Protein AF-A0A356X0D2-F1 (afdb_monomer_lite)

Folds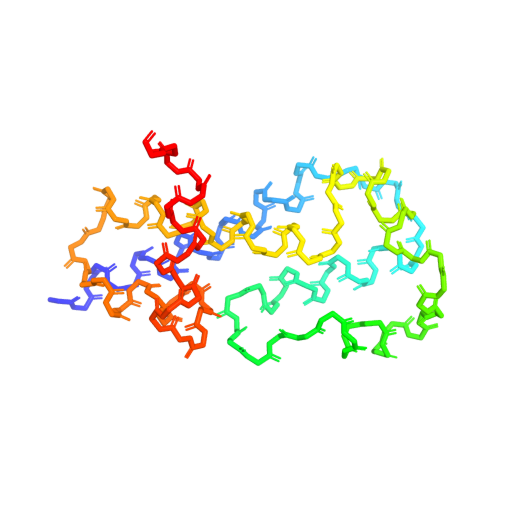eek 3Di:
DVVLLVVLLVVLVVLLVVLVVVWDPPDDQLLVQLSVVCSVCLLALPDDSVVSCVVSVHDPPCVQVVNCVTNVHGPVVSSLVSLLVSLVCCVVPGPDDNVSSCNRSNNPDPVSNVVSNCVVVDD

Radius of gyration: 14.84 Å; chains: 1; bounding box: 36×27×45 Å

Sequence (123 aa):
MHTSYNNSKQFLAKYKEEVRDAIPNELPKEVNCFLDFVLENLFDDSLSVAEALQRCNIKSKNFSSRFSLYAGATPKQFILEHRTNAAQHLLLESRLTIAQIRILTGFSSHSAFSKAFKNSTGG

pLDDT: mean 90.64, std 8.46, range [43.59, 97.0]

Secondary structure (DSSP, 8-state):
-HHHHHHHHHHHHHHHHHHHHTS-S---HHHHHHHHHHHHTTT-TT--HHHHHHHTT--GGGHHHHHHHHHSS-HHHHHHHHHHHHHHHHHHH----HHHHHHHTT-S-HHHHHHHHHHHH--

Structure (mmCIF, N/CA/C/O backbone):
data_AF-A0A356X0D2-F1
#
_entry.id   AF-A0A356X0D2-F1
#
loop_
_atom_site.group_PDB
_atom_site.id
_atom_site.type_symbol
_atom_site.label_atom_id
_atom_site.label_alt_id
_atom_site.label_comp_id
_atom_site.label_asym_id
_atom_site.label_entity_id
_atom_site.label_seq_id
_atom_site.pdbx_PDB_ins_code
_atom_site.Cartn_x
_atom_site.Cartn_y
_atom_site.Cartn_z
_atom_site.occupancy
_atom_site.B_iso_or_equiv
_atom_site.auth_seq_id
_atom_site.auth_comp_id
_atom_site.auth_asym_id
_atom_site.auth_atom_id
_atom_site.pdbx_PDB_model_num
ATOM 1 N N . MET A 1 1 ? 5.473 0.568 -27.877 1.00 58.19 1 MET A N 1
ATOM 2 C CA . MET A 1 1 ? 5.679 0.912 -26.448 1.00 58.19 1 MET A CA 1
ATOM 3 C C . MET A 1 1 ? 4.394 1.355 -25.737 1.00 58.19 1 MET A C 1
ATOM 5 O O . MET A 1 1 ? 4.237 0.974 -24.587 1.00 58.19 1 MET A O 1
ATOM 9 N N . HIS A 1 2 ? 3.444 2.057 -26.377 1.00 63.75 2 HIS A N 1
ATOM 10 C CA . HIS A 1 2 ? 2.208 2.511 -25.703 1.00 63.75 2 HIS A CA 1
ATOM 11 C C . HIS A 1 2 ? 1.279 1.400 -25.166 1.00 63.75 2 HIS A C 1
ATOM 13 O O . HIS A 1 2 ? 0.710 1.565 -24.092 1.00 63.75 2 HIS A O 1
ATOM 19 N N . THR A 1 3 ? 1.161 0.250 -25.839 1.00 70.75 3 THR A N 1
ATOM 20 C CA . THR A 1 3 ? 0.232 -0.824 -25.429 1.00 70.75 3 THR A CA 1
ATOM 21 C C . THR A 1 3 ? 0.575 -1.432 -24.066 1.00 70.75 3 THR A C 1
ATOM 23 O O . THR A 1 3 ? -0.310 -1.628 -23.242 1.00 70.75 3 THR A O 1
ATOM 26 N N . SER A 1 4 ? 1.864 -1.664 -23.786 1.00 75.00 4 SER A N 1
ATOM 27 C CA . SER A 1 4 ? 2.290 -2.252 -22.505 1.00 75.00 4 SER A CA 1
ATOM 28 C C . SER A 1 4 ? 1.980 -1.329 -21.327 1.00 75.00 4 SER A C 1
ATOM 30 O O . SER A 1 4 ? 1.572 -1.808 -20.280 1.00 75.00 4 SER A O 1
ATOM 32 N N . TYR A 1 5 ? 2.139 -0.014 -21.503 1.00 80.12 5 TYR A N 1
ATOM 33 C CA . TYR A 1 5 ? 1.884 0.969 -20.451 1.00 80.12 5 TYR A CA 1
ATOM 34 C C . TYR A 1 5 ? 0.388 1.094 -20.122 1.00 80.12 5 TYR A C 1
ATOM 36 O O . TYR A 1 5 ? 0.009 1.143 -18.952 1.00 80.12 5 TYR A O 1
ATOM 44 N N . ASN A 1 6 ? -0.471 1.094 -21.146 1.00 86.38 6 ASN A N 1
ATOM 45 C CA . ASN A 1 6 ? -1.923 1.153 -20.960 1.00 86.38 6 ASN A CA 1
ATOM 46 C C . ASN A 1 6 ? -2.455 -0.105 -20.263 1.00 86.38 6 ASN A C 1
ATOM 48 O O . ASN A 1 6 ? -3.250 0.010 -19.332 1.00 86.38 6 ASN A O 1
ATOM 52 N N . ASN A 1 7 ? -1.954 -1.283 -20.644 1.00 89.88 7 ASN A N 1
ATOM 53 C CA . ASN A 1 7 ? -2.308 -2.541 -19.986 1.00 89.88 7 ASN A CA 1
ATOM 54 C C . ASN A 1 7 ? -1.892 -2.532 -18.508 1.00 89.88 7 ASN A C 1
ATOM 56 O O . ASN A 1 7 ? -2.678 -2.924 -17.652 1.00 89.88 7 ASN A O 1
ATOM 60 N N . SER A 1 8 ? -0.702 -2.010 -18.184 1.00 91.25 8 SER A N 1
ATOM 61 C CA . SER A 1 8 ? -0.266 -1.856 -16.792 1.00 91.25 8 SER A CA 1
ATOM 62 C C . SER A 1 8 ? -1.175 -0.919 -15.995 1.00 91.25 8 SER A C 1
ATOM 64 O O . SER A 1 8 ? -1.514 -1.234 -14.860 1.00 91.25 8 SER A O 1
ATOM 66 N N . LYS A 1 9 ? -1.629 0.204 -16.570 1.00 89.88 9 LYS A N 1
ATOM 67 C CA . LYS A 1 9 ? -2.595 1.091 -15.894 1.00 89.88 9 LYS A CA 1
ATOM 68 C C . LYS A 1 9 ? -3.954 0.430 -15.677 1.00 89.88 9 LYS A C 1
ATOM 70 O O . LYS A 1 9 ? -4.544 0.615 -14.617 1.00 89.88 9 LYS A O 1
ATOM 75 N N . GLN A 1 10 ? -4.436 -0.340 -16.650 1.00 92.56 10 GLN A N 1
ATOM 76 C CA . GLN A 1 10 ? -5.683 -1.092 -16.512 1.00 92.56 10 GLN A CA 1
ATOM 77 C C . GLN A 1 10 ? -5.567 -2.172 -15.430 1.00 92.56 10 GLN A C 1
ATOM 79 O O . GLN A 1 10 ? -6.464 -2.297 -14.601 1.00 92.56 10 GLN A O 1
ATOM 84 N N . PHE A 1 11 ? -4.438 -2.884 -15.381 1.00 94.88 11 PHE A N 1
ATOM 85 C CA . PHE A 1 11 ? -4.133 -3.822 -14.303 1.00 94.88 11 PHE A CA 1
ATOM 86 C C . PHE A 1 11 ? -4.162 -3.134 -12.935 1.00 94.88 11 PHE A C 1
ATOM 88 O O . PHE A 1 11 ? -4.842 -3.610 -12.037 1.00 94.88 11 PHE A O 1
ATOM 95 N N . LEU A 1 12 ? -3.488 -1.991 -12.776 1.00 94.75 12 LEU A N 1
ATOM 96 C CA . LEU A 1 12 ? -3.466 -1.264 -11.503 1.00 94.75 12 LEU A CA 1
ATOM 97 C C . LEU A 1 12 ? -4.856 -0.763 -11.088 1.00 94.75 12 LEU A C 1
ATOM 99 O O . LEU A 1 12 ? -5.162 -0.735 -9.900 1.00 94.75 12 LEU A O 1
ATOM 103 N N . ALA A 1 13 ? -5.709 -0.375 -12.039 1.00 94.50 13 ALA A N 1
ATOM 104 C CA . ALA A 1 13 ? -7.096 -0.027 -11.740 1.00 94.50 13 ALA A CA 1
ATOM 105 C C . ALA A 1 13 ? -7.856 -1.235 -11.173 1.00 94.50 13 ALA A C 1
ATOM 107 O O . ALA A 1 13 ? -8.396 -1.137 -10.074 1.00 94.50 13 ALA A O 1
ATOM 108 N N . LYS A 1 14 ? -7.787 -2.378 -11.866 1.00 95.56 14 LYS A N 1
ATOM 109 C CA . LYS A 1 14 ? -8.415 -3.632 -11.437 1.00 95.56 14 LYS A CA 1
ATOM 110 C C . LYS A 1 14 ? -7.873 -4.130 -10.093 1.00 95.56 14 LYS A C 1
ATOM 112 O O . LYS A 1 14 ? -8.638 -4.558 -9.239 1.00 95.56 14 LYS A O 1
ATOM 117 N N . TYR A 1 15 ? -6.564 -4.014 -9.876 1.00 95.94 15 TYR A N 1
ATOM 118 C CA . TYR A 1 15 ? -5.903 -4.426 -8.640 1.00 95.94 15 TYR A CA 1
ATOM 119 C C . TYR A 1 15 ? -6.511 -3.738 -7.411 1.00 95.94 15 TYR A C 1
ATOM 121 O O . TYR A 1 15 ? -6.692 -4.367 -6.375 1.00 95.94 15 TYR A O 1
ATOM 129 N N . LYS A 1 16 ? -6.852 -2.446 -7.513 1.00 95.25 16 LYS A N 1
ATOM 130 C CA . LYS A 1 16 ? -7.489 -1.714 -6.406 1.00 95.25 16 LYS A CA 1
ATOM 131 C C . LYS A 1 16 ? -8.864 -2.276 -6.056 1.00 95.25 16 LYS A C 1
ATOM 133 O O . LYS A 1 16 ? -9.183 -2.361 -4.874 1.00 95.25 16 LYS A O 1
ATOM 138 N N . GLU A 1 17 ? -9.649 -2.647 -7.065 1.00 94.81 17 GLU A N 1
ATOM 139 C CA . GLU A 1 17 ? -10.965 -3.270 -6.881 1.00 94.81 17 GLU A CA 1
ATOM 140 C C . GLU A 1 17 ? -10.807 -4.637 -6.207 1.00 94.81 17 GLU A C 1
ATOM 142 O O . GLU A 1 17 ? -11.394 -4.868 -5.157 1.00 94.81 17 GLU A O 1
ATOM 147 N N . GLU A 1 18 ? -9.894 -5.476 -6.707 1.00 95.19 18 GLU A N 1
ATOM 148 C CA . GLU A 1 18 ? -9.597 -6.792 -6.119 1.00 95.19 18 GLU A CA 1
ATOM 149 C C . GLU A 1 18 ? -9.168 -6.687 -4.645 1.00 95.19 18 GLU A C 1
ATOM 151 O O . GLU A 1 18 ? -9.603 -7.476 -3.806 1.00 95.19 18 GLU A O 1
ATOM 156 N N . VAL A 1 19 ? -8.349 -5.687 -4.299 1.00 95.25 19 VAL A N 1
ATOM 157 C CA . VAL A 1 19 ? -7.967 -5.427 -2.902 1.00 95.25 19 VAL A CA 1
ATOM 158 C C . VAL A 1 19 ? -9.158 -4.943 -2.072 1.00 95.25 19 VAL A C 1
ATOM 160 O O . VAL A 1 19 ? -9.282 -5.334 -0.912 1.00 95.25 19 VAL A O 1
ATOM 163 N N . ARG A 1 20 ? -10.042 -4.106 -2.631 1.00 94.38 20 ARG A N 1
ATOM 164 C CA . ARG A 1 20 ? -11.231 -3.620 -1.916 1.00 94.38 20 ARG A CA 1
ATOM 165 C C . ARG A 1 20 ? -12.212 -4.745 -1.609 1.00 94.38 20 ARG A C 1
ATOM 167 O O . ARG A 1 20 ? -12.749 -4.762 -0.503 1.00 94.38 20 ARG A O 1
ATOM 174 N N . ASP A 1 21 ? -12.431 -5.642 -2.567 1.00 94.06 21 ASP A N 1
ATOM 175 C CA . ASP A 1 21 ? -13.312 -6.808 -2.444 1.00 94.06 21 ASP A CA 1
ATOM 176 C C . ASP A 1 21 ? -12.765 -7.858 -1.466 1.00 94.06 21 ASP A C 1
ATOM 178 O O . ASP A 1 21 ? -13.532 -8.579 -0.831 1.00 94.06 21 ASP A O 1
ATOM 182 N N . ALA A 1 22 ? -11.440 -7.931 -1.300 1.00 93.19 22 ALA A N 1
ATOM 183 C CA . ALA A 1 22 ? -10.807 -8.823 -0.330 1.00 93.19 22 ALA A CA 1
ATOM 184 C C . ALA A 1 22 ? -10.998 -8.379 1.134 1.00 93.19 22 ALA A C 1
ATOM 186 O O . ALA A 1 22 ? -10.771 -9.172 2.051 1.00 93.19 22 ALA A O 1
ATOM 187 N N . ILE A 1 23 ? -11.393 -7.124 1.373 1.00 91.31 23 ILE A N 1
ATOM 188 C CA . ILE A 1 23 ? -11.610 -6.576 2.716 1.00 91.31 23 ILE A CA 1
ATOM 189 C C . ILE A 1 23 ? -13.109 -6.642 3.056 1.00 91.31 23 ILE A C 1
ATOM 191 O O . ILE A 1 23 ? -13.939 -6.344 2.196 1.00 91.31 23 ILE A O 1
ATOM 195 N N . PRO A 1 24 ? -13.490 -6.990 4.305 1.00 91.12 24 PRO A N 1
ATOM 196 C CA . PRO A 1 24 ? -14.892 -7.052 4.708 1.00 91.12 24 PRO A CA 1
ATOM 197 C C . PRO A 1 24 ? -15.665 -5.770 4.387 1.00 91.12 24 PRO A C 1
ATOM 199 O O . PRO A 1 24 ? -15.159 -4.667 4.576 1.00 91.12 24 PRO A O 1
ATOM 202 N N . ASN A 1 25 ? -16.922 -5.909 3.964 1.00 86.38 25 ASN A N 1
ATOM 203 C CA . ASN A 1 25 ? -17.791 -4.760 3.683 1.00 86.38 25 ASN A CA 1
ATOM 204 C C . ASN A 1 25 ? -18.353 -4.099 4.952 1.00 86.38 25 ASN A C 1
ATOM 206 O O . ASN A 1 25 ? -18.745 -2.933 4.928 1.00 86.38 25 ASN A O 1
ATOM 210 N N . GLU A 1 26 ? -18.359 -4.817 6.073 1.00 90.81 26 GLU A N 1
ATOM 211 C CA . GLU A 1 26 ? -18.836 -4.325 7.364 1.00 90.81 26 GLU A CA 1
ATOM 212 C C . GLU A 1 26 ? -17.684 -3.682 8.150 1.00 90.81 26 GLU A C 1
ATOM 214 O O . GLU A 1 26 ? -17.076 -4.288 9.032 1.00 90.81 26 GLU A O 1
ATOM 219 N N . LEU A 1 27 ? -17.367 -2.431 7.804 1.00 91.62 27 LEU A N 1
ATOM 220 C CA . LEU A 1 27 ? -16.311 -1.641 8.444 1.00 91.62 27 LEU A CA 1
ATOM 221 C C . LEU A 1 27 ? -16.893 -0.441 9.201 1.00 91.62 27 LEU A C 1
ATOM 223 O O . LEU A 1 27 ? -17.852 0.186 8.743 1.00 91.62 27 LEU A O 1
ATOM 227 N N . PRO A 1 28 ? -16.266 -0.015 10.312 1.00 93.75 28 PRO A N 1
ATOM 228 C CA . PRO A 1 28 ? -16.548 1.290 10.891 1.00 93.75 28 PRO A CA 1
ATOM 229 C C . PRO A 1 28 ? -16.345 2.395 9.849 1.00 93.75 28 PRO A C 1
ATOM 231 O O . PRO A 1 28 ? -15.366 2.373 9.104 1.00 93.75 28 PRO A O 1
ATOM 234 N N . LYS A 1 29 ? -17.213 3.412 9.854 1.00 92.44 29 LYS A N 1
ATOM 235 C CA . LYS A 1 29 ? -17.189 4.523 8.883 1.00 92.44 29 LYS A CA 1
ATOM 236 C C . LYS A 1 29 ? -15.805 5.161 8.707 1.00 92.44 29 LYS A C 1
ATOM 238 O O . LYS A 1 29 ? -15.413 5.486 7.593 1.00 92.44 29 LYS A O 1
ATOM 243 N N . GLU A 1 30 ? -15.065 5.321 9.803 1.00 92.94 30 GLU A N 1
ATOM 244 C CA . GLU A 1 30 ? -13.694 5.847 9.803 1.00 92.94 30 GLU A CA 1
ATOM 245 C C . GLU A 1 30 ? -12.725 4.937 9.029 1.00 92.94 30 GLU A C 1
ATOM 247 O O . GLU A 1 30 ? -11.935 5.415 8.222 1.00 92.94 30 GLU A O 1
ATOM 252 N N . VAL A 1 31 ? -12.800 3.622 9.259 1.00 94.69 31 VAL A N 1
ATOM 253 C CA . VAL A 1 31 ? -11.943 2.628 8.594 1.00 94.69 31 VAL A CA 1
ATOM 254 C C . VAL A 1 31 ? -12.288 2.551 7.113 1.00 94.69 31 VAL A C 1
ATOM 256 O O . VAL A 1 31 ? -11.374 2.569 6.298 1.00 94.69 31 VAL A O 1
ATOM 259 N N . ASN A 1 32 ? -13.580 2.544 6.767 1.00 95.31 32 ASN A N 1
ATOM 260 C CA . ASN A 1 32 ? -14.012 2.547 5.372 1.00 95.31 32 ASN A CA 1
ATOM 261 C C . ASN A 1 32 ? -13.537 3.810 4.637 1.00 95.31 32 ASN A C 1
ATOM 263 O O . ASN A 1 32 ? -12.903 3.698 3.600 1.00 95.31 32 ASN A O 1
ATOM 267 N N . CYS A 1 33 ? -13.752 5.002 5.213 1.00 95.75 33 CYS A N 1
ATOM 268 C CA . CYS A 1 33 ? -13.271 6.260 4.629 1.00 95.75 33 CYS A CA 1
ATOM 269 C C . CYS A 1 33 ? -11.760 6.232 4.374 1.00 95.75 33 CYS A C 1
ATOM 271 O O . CYS A 1 33 ? -11.297 6.610 3.300 1.00 95.75 33 CYS A O 1
ATOM 273 N N . PHE A 1 34 ? -10.987 5.785 5.368 1.00 96.62 34 PHE A N 1
ATOM 274 C CA . PHE A 1 34 ? -9.537 5.704 5.244 1.00 96.62 34 PHE A CA 1
ATOM 275 C C . PHE A 1 34 ? -9.119 4.708 4.160 1.00 96.62 34 PHE A C 1
ATOM 277 O O . PHE A 1 34 ? -8.214 4.997 3.383 1.00 96.62 34 PHE A O 1
ATOM 284 N N . LEU A 1 35 ? -9.768 3.542 4.120 1.00 96.62 35 LEU A N 1
ATOM 285 C CA . LEU A 1 35 ? -9.490 2.501 3.144 1.00 96.62 35 LEU A CA 1
ATOM 286 C C . LEU A 1 35 ? -9.775 2.980 1.720 1.00 96.62 35 LEU A C 1
ATOM 288 O O . LEU A 1 35 ? -8.899 2.844 0.872 1.00 96.62 35 LEU A O 1
ATOM 292 N N . ASP A 1 36 ? -10.947 3.571 1.476 1.00 95.81 36 ASP A N 1
ATOM 293 C CA . ASP A 1 36 ? -11.310 4.122 0.166 1.00 95.81 36 ASP A CA 1
ATOM 294 C C . ASP A 1 36 ? -10.281 5.168 -0.278 1.00 95.81 36 ASP A C 1
ATOM 296 O O . ASP A 1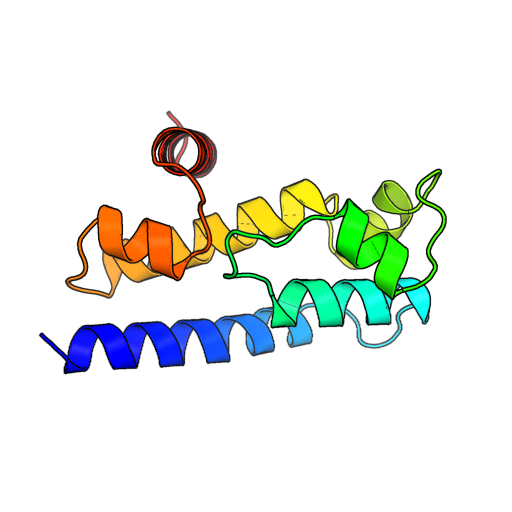 36 ? -9.686 5.030 -1.345 1.00 95.81 36 ASP A O 1
ATOM 300 N N . PHE A 1 37 ? -9.943 6.123 0.597 1.00 96.81 37 PHE A N 1
ATOM 301 C CA . PHE A 1 37 ? -8.940 7.142 0.289 1.00 96.81 37 PHE A CA 1
ATOM 302 C C . PHE A 1 37 ? -7.568 6.538 -0.048 1.00 96.81 37 PHE A C 1
ATOM 304 O O . PHE A 1 37 ? -6.907 6.960 -1.000 1.00 96.81 37 PHE A O 1
ATOM 311 N N . VAL A 1 38 ? -7.117 5.554 0.736 1.00 97.00 38 VAL A N 1
ATOM 312 C CA . VAL A 1 38 ? -5.840 4.875 0.496 1.00 97.00 38 VAL A CA 1
ATOM 313 C C . VAL A 1 38 ? -5.862 4.114 -0.819 1.00 97.00 38 VAL A C 1
ATOM 315 O O . VAL A 1 38 ? -4.873 4.170 -1.541 1.00 97.00 38 VAL A O 1
ATOM 318 N N . LEU A 1 39 ? -6.950 3.416 -1.146 1.00 96.69 39 LEU A N 1
ATOM 319 C CA . LEU A 1 39 ? -7.048 2.657 -2.387 1.00 96.69 39 LEU A CA 1
ATOM 320 C C . LEU A 1 39 ? -7.100 3.585 -3.596 1.00 96.69 39 LEU A C 1
ATOM 322 O O . LEU A 1 39 ? -6.329 3.386 -4.532 1.00 96.69 39 LEU A O 1
ATOM 326 N N . GLU A 1 40 ? -7.912 4.641 -3.560 1.00 96.25 40 GLU A N 1
ATOM 327 C CA . GLU A 1 40 ? -7.981 5.647 -4.626 1.00 96.25 40 GLU A CA 1
ATOM 328 C C . GLU A 1 40 ? -6.596 6.213 -4.973 1.00 96.25 40 GLU A C 1
ATOM 330 O O . GLU A 1 40 ? -6.254 6.312 -6.156 1.00 96.25 40 GLU A O 1
ATOM 335 N N . ASN A 1 41 ? -5.774 6.465 -3.949 1.00 96.81 41 ASN A N 1
ATOM 336 C CA . ASN A 1 41 ? -4.449 7.079 -4.054 1.00 96.81 41 ASN A CA 1
ATOM 337 C C . ASN A 1 41 ? -3.288 6.077 -3.917 1.00 96.81 41 ASN A C 1
ATOM 339 O O . ASN A 1 41 ? -2.134 6.479 -3.761 1.00 96.81 41 ASN A O 1
ATOM 343 N N . LEU A 1 42 ? -3.554 4.766 -3.975 1.00 96.81 42 LEU A N 1
ATOM 344 C CA . LEU A 1 42 ? -2.577 3.730 -3.611 1.00 96.81 42 LEU A CA 1
ATOM 345 C C . LEU A 1 42 ? -1.271 3.859 -4.394 1.00 96.81 42 LEU A C 1
ATOM 347 O O .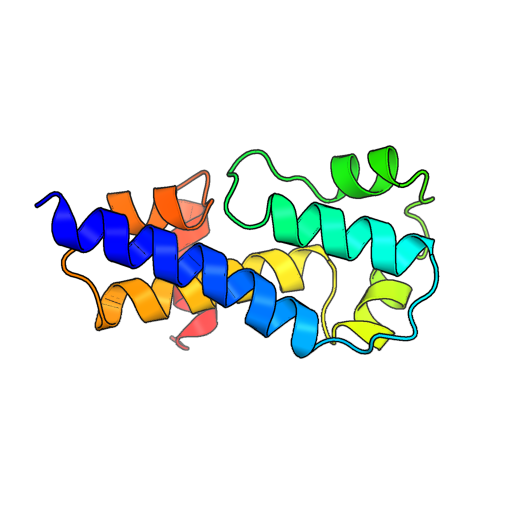 LEU A 1 42 ? -0.194 3.651 -3.839 1.00 96.81 42 LEU A O 1
ATOM 351 N N . PHE A 1 43 ? -1.359 4.238 -5.665 1.00 97.00 43 PHE A N 1
ATOM 352 C CA . PHE A 1 43 ? -0.221 4.362 -6.573 1.00 97.00 43 PHE A CA 1
ATOM 353 C C . PHE A 1 43 ? 0.244 5.807 -6.796 1.00 97.00 43 PHE A C 1
ATOM 355 O O . PHE A 1 43 ? 1.074 6.047 -7.668 1.00 97.00 43 PHE A O 1
ATOM 362 N N . ASP A 1 44 ? -0.254 6.755 -6.001 1.00 95.56 44 ASP A N 1
ATOM 363 C CA . ASP A 1 44 ? 0.227 8.135 -5.978 1.00 95.56 44 ASP A CA 1
ATOM 364 C C . ASP A 1 44 ? 1.433 8.257 -5.033 1.00 95.56 44 ASP A C 1
ATOM 366 O O . ASP A 1 44 ? 1.379 7.830 -3.876 1.00 95.56 44 ASP A O 1
ATOM 370 N N . ASP A 1 45 ? 2.554 8.812 -5.496 1.00 92.69 45 ASP A N 1
ATOM 371 C CA . ASP A 1 45 ? 3.764 8.900 -4.674 1.00 92.69 45 ASP A CA 1
ATOM 372 C C . ASP A 1 45 ? 3.662 9.908 -3.517 1.00 92.69 45 ASP A C 1
ATOM 374 O O . ASP A 1 45 ? 4.433 9.803 -2.558 1.00 92.69 45 ASP A O 1
ATOM 378 N N . SER A 1 46 ? 2.671 10.803 -3.559 1.00 93.94 46 SER A N 1
ATOM 379 C CA . SER A 1 46 ? 2.373 11.777 -2.508 1.00 93.94 46 SER A CA 1
ATOM 380 C C . SER A 1 46 ? 1.498 11.224 -1.374 1.00 93.94 46 SER A C 1
ATOM 382 O O . SER A 1 46 ? 1.417 11.849 -0.314 1.00 93.94 46 SER A O 1
ATOM 384 N N . LEU A 1 47 ? 0.899 10.032 -1.541 1.00 95.00 47 LEU A N 1
ATOM 385 C CA . LEU A 1 47 ? 0.028 9.427 -0.529 1.00 95.00 47 LEU A CA 1
ATOM 386 C C . LEU A 1 47 ? 0.733 9.319 0.831 1.00 95.00 47 LEU A C 1
ATOM 388 O O . LEU A 1 47 ? 1.742 8.626 1.000 1.00 95.00 47 LEU A O 1
ATOM 392 N N . SER A 1 48 ? 0.114 9.928 1.841 1.00 93.88 48 SER A N 1
ATOM 393 C CA . SER A 1 48 ? 0.546 9.861 3.231 1.00 93.88 48 SER A CA 1
ATOM 394 C C . SER A 1 48 ? -0.577 9.368 4.133 1.00 93.88 48 SER A C 1
ATOM 396 O O . SER A 1 48 ? -1.701 9.864 4.097 1.00 93.88 48 SER A O 1
ATOM 398 N N . VAL A 1 49 ? -0.244 8.446 5.042 1.00 94.31 49 VAL A N 1
ATOM 399 C CA . VAL A 1 49 ? -1.174 7.984 6.088 1.00 94.31 49 VAL A CA 1
ATOM 400 C C . VAL A 1 49 ? -1.690 9.159 6.924 1.00 94.31 49 VAL A C 1
ATOM 402 O O . VAL A 1 49 ? -2.849 9.162 7.318 1.00 94.31 49 VAL A O 1
ATOM 405 N N . ALA A 1 50 ? -0.853 10.166 7.192 1.00 94.12 50 ALA A N 1
ATOM 406 C CA . ALA A 1 50 ? -1.266 11.324 7.983 1.00 94.12 50 ALA A CA 1
ATOM 407 C C . ALA A 1 50 ? -2.351 12.148 7.274 1.00 94.12 50 ALA A C 1
ATOM 409 O O . ALA A 1 50 ? -3.316 12.557 7.915 1.00 94.12 50 ALA A O 1
ATOM 410 N N . GLU A 1 51 ? -2.216 12.337 5.962 1.00 93.38 51 GLU A N 1
ATOM 411 C CA . GLU A 1 51 ? -3.197 13.056 5.148 1.00 93.38 51 GLU A CA 1
ATOM 412 C C . GLU A 1 51 ? -4.524 12.295 5.088 1.00 93.38 51 GLU A C 1
ATOM 414 O O . GLU A 1 51 ? -5.576 12.870 5.360 1.00 93.38 51 GLU A O 1
ATOM 419 N N . ALA A 1 52 ? -4.475 10.982 4.849 1.00 94.62 52 ALA A N 1
ATOM 420 C CA . ALA A 1 52 ? -5.662 10.130 4.835 1.00 94.62 52 ALA A CA 1
ATOM 421 C C . ALA A 1 52 ? -6.424 10.175 6.176 1.00 94.62 52 ALA A C 1
ATOM 423 O O . ALA A 1 52 ? -7.648 10.313 6.211 1.00 94.62 52 ALA A O 1
ATOM 424 N N . LEU A 1 53 ? -5.701 10.140 7.304 1.00 94.94 53 LEU A N 1
ATOM 425 C CA . LEU A 1 53 ? -6.295 10.298 8.637 1.00 94.94 53 LEU A CA 1
ATOM 426 C C . LEU A 1 53 ? -6.964 11.664 8.811 1.00 94.94 53 LEU A C 1
ATOM 428 O O . LEU A 1 53 ? -8.075 11.736 9.334 1.00 94.94 53 LEU A O 1
ATOM 432 N N . GLN A 1 54 ? -6.303 12.741 8.377 1.00 94.06 54 GLN A N 1
ATOM 433 C CA . GLN A 1 54 ? -6.858 14.093 8.449 1.00 94.06 54 GLN A CA 1
ATOM 434 C C . GLN A 1 54 ? -8.111 14.231 7.583 1.00 94.06 54 GLN A C 1
ATOM 436 O O . GLN A 1 54 ? -9.123 14.750 8.055 1.00 94.06 54 GLN A O 1
ATOM 441 N N . ARG A 1 55 ? -8.081 13.715 6.349 1.00 93.19 55 ARG A N 1
ATOM 442 C CA . ARG A 1 55 ? -9.201 13.788 5.406 1.00 93.19 55 ARG A CA 1
ATOM 443 C C . ARG A 1 55 ? -10.450 13.079 5.926 1.00 93.19 55 ARG A C 1
ATOM 445 O O . ARG A 1 55 ? -11.556 13.569 5.705 1.00 93.19 55 ARG A O 1
ATOM 452 N N . CYS A 1 56 ? -10.259 11.981 6.654 1.00 93.94 56 CYS A N 1
ATOM 453 C CA . CYS A 1 56 ? -11.326 11.207 7.284 1.00 93.94 56 CYS A CA 1
ATOM 454 C C . CYS A 1 56 ? -11.643 11.627 8.731 1.00 93.94 56 CYS A C 1
ATOM 456 O O . CYS A 1 56 ? -12.450 10.971 9.390 1.00 93.94 56 CYS A O 1
ATOM 458 N N . ASN A 1 57 ? -11.040 12.714 9.233 1.00 93.31 57 ASN A N 1
ATOM 459 C CA . ASN A 1 57 ? -11.230 13.236 10.592 1.00 93.31 57 ASN A CA 1
ATOM 460 C C . ASN A 1 57 ? -10.935 12.205 11.707 1.00 93.31 57 ASN A C 1
ATOM 462 O O . ASN A 1 57 ? -11.615 12.149 12.734 1.00 93.31 57 ASN A O 1
ATOM 466 N N . ILE A 1 58 ? -9.909 11.376 11.505 1.00 93.00 58 ILE A N 1
ATOM 467 C CA . ILE A 1 58 ? -9.538 10.272 12.394 1.00 93.00 58 ILE A CA 1
ATOM 468 C C . ILE A 1 58 ? -8.423 10.705 13.343 1.00 93.00 58 ILE A C 1
ATOM 470 O O . ILE A 1 58 ? -7.366 11.195 12.939 1.00 93.00 58 ILE A O 1
ATOM 474 N N . LYS A 1 59 ? -8.606 10.436 14.638 1.00 86.50 59 LYS A N 1
ATOM 475 C CA . LYS A 1 59 ? -7.558 10.653 15.641 1.00 86.50 59 LYS A CA 1
ATOM 476 C C . LYS A 1 59 ? -6.564 9.485 15.630 1.00 86.50 59 LYS A C 1
ATOM 478 O O . LYS A 1 59 ? -6.908 8.349 15.942 1.00 86.50 59 LYS A O 1
ATOM 483 N N . SER A 1 60 ? -5.302 9.788 15.331 1.00 76.56 60 SER A N 1
ATOM 484 C CA . SER A 1 60 ? -4.228 8.811 15.068 1.00 76.56 60 SER A CA 1
ATOM 485 C C . SER A 1 60 ? -3.928 7.816 16.212 1.00 76.56 60 SER A C 1
ATOM 487 O O . SER A 1 60 ? -3.484 6.699 15.953 1.00 76.56 60 SER A O 1
ATOM 489 N N . LYS A 1 61 ? -4.217 8.164 17.479 1.00 79.81 61 LYS A N 1
ATOM 490 C CA . LYS A 1 61 ? -3.687 7.470 18.676 1.00 79.81 61 LYS A CA 1
ATOM 491 C C . LYS A 1 61 ? -3.967 5.960 18.778 1.00 79.81 61 LYS A C 1
ATOM 493 O O . LYS A 1 61 ? -3.167 5.279 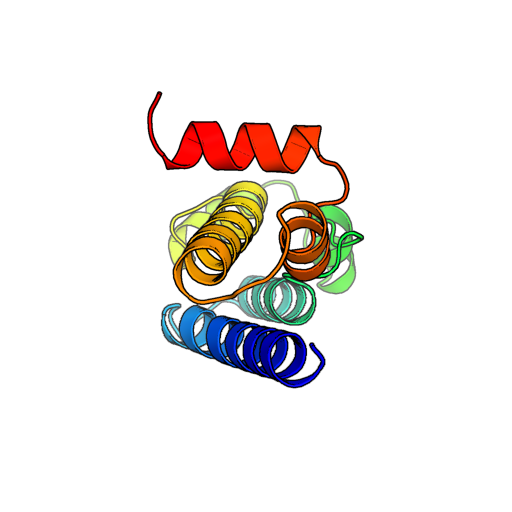19.395 1.00 79.81 61 LYS A O 1
ATOM 498 N N . ASN A 1 62 ? -5.032 5.438 18.164 1.00 85.62 62 ASN A N 1
ATOM 499 C CA . ASN A 1 62 ? -5.364 4.000 18.169 1.00 85.62 62 ASN A CA 1
ATOM 500 C C . ASN A 1 62 ? -5.752 3.465 16.781 1.00 85.62 62 ASN A C 1
ATOM 502 O O . ASN A 1 62 ? -6.218 2.332 16.657 1.00 85.62 62 ASN A O 1
ATOM 506 N N . PHE A 1 63 ? -5.630 4.284 15.734 1.00 92.69 63 PHE A N 1
ATOM 507 C CA . PHE A 1 63 ? -6.187 3.918 14.437 1.00 92.69 63 PHE A CA 1
ATOM 508 C C . PHE A 1 63 ? -5.408 2.789 13.769 1.00 92.69 63 PHE A C 1
ATOM 510 O O . PHE A 1 63 ? -6.027 1.875 13.240 1.00 92.69 63 PHE A O 1
ATOM 517 N N . SER A 1 64 ? -4.074 2.808 13.840 1.00 92.50 64 SER A N 1
ATOM 518 C CA . SER A 1 64 ? -3.245 1.783 13.196 1.00 92.50 64 SER A CA 1
ATOM 519 C C . SER A 1 64 ? -3.630 0.373 13.639 1.00 92.50 64 SER A C 1
ATOM 521 O O . SER A 1 64 ? -3.879 -0.471 12.787 1.00 92.50 64 SER A O 1
ATOM 523 N N . SER A 1 65 ? -3.759 0.141 14.950 1.00 90.56 65 SER A N 1
ATOM 524 C CA . SER A 1 65 ? -4.151 -1.166 15.484 1.00 90.56 65 SER A CA 1
ATOM 525 C C . SER A 1 65 ? -5.583 -1.534 15.101 1.00 90.56 65 SER A C 1
ATOM 527 O O . SER A 1 65 ? -5.836 -2.677 14.744 1.00 90.56 65 SER A O 1
ATOM 529 N N . ARG A 1 66 ? -6.518 -0.570 15.123 1.00 92.44 66 ARG A N 1
ATOM 530 C CA . ARG A 1 66 ? -7.907 -0.794 14.682 1.00 92.44 66 ARG A CA 1
ATOM 531 C C . ARG A 1 66 ? -7.968 -1.197 13.212 1.00 92.44 66 ARG A C 1
ATOM 533 O O . ARG A 1 66 ? -8.680 -2.132 12.890 1.00 92.44 66 ARG A O 1
ATOM 540 N N . PHE A 1 67 ? -7.230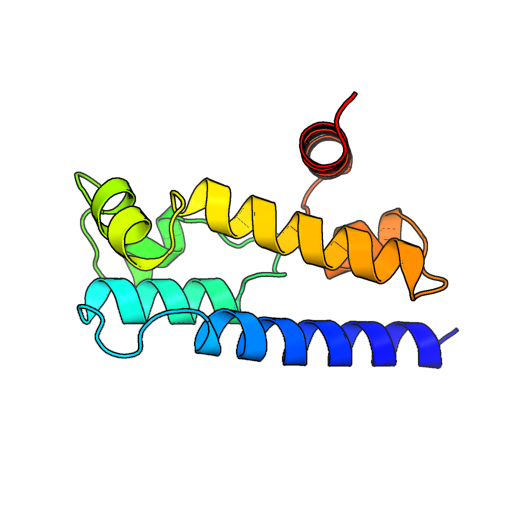 -0.513 12.341 1.00 95.31 67 PHE A N 1
ATOM 541 C CA . PHE A 1 67 ? -7.172 -0.812 10.911 1.00 95.31 67 PHE A CA 1
ATOM 542 C C . PHE A 1 67 ? -6.629 -2.225 10.657 1.00 95.31 67 PHE A C 1
ATOM 544 O O . PHE A 1 67 ? -7.217 -2.975 9.882 1.00 95.31 67 PHE A O 1
ATOM 551 N N . SER A 1 68 ? -5.575 -2.626 11.374 1.00 94.12 68 SER A N 1
ATOM 552 C CA . SER A 1 68 ? -4.981 -3.965 11.258 1.00 94.12 68 SER A CA 1
ATOM 553 C C . SER A 1 68 ? -5.930 -5.109 11.601 1.00 94.12 68 SER A C 1
ATOM 555 O O . SER A 1 68 ? -5.766 -6.192 11.054 1.00 94.12 68 SER A O 1
ATOM 557 N N . LEU A 1 69 ? -6.942 -4.887 12.447 1.00 93.44 69 LEU A N 1
ATOM 558 C CA . LEU A 1 69 ? -7.967 -5.902 12.727 1.00 93.44 69 LEU A CA 1
ATOM 559 C C . LEU A 1 69 ? -8.811 -6.248 11.493 1.00 93.44 69 LEU A C 1
ATOM 561 O O . LEU A 1 69 ? -9.322 -7.358 11.410 1.00 93.44 69 LEU A O 1
ATOM 565 N N . TYR A 1 70 ? -8.955 -5.310 10.553 1.00 93.81 70 TYR A N 1
ATOM 566 C CA . TYR A 1 70 ? -9.756 -5.496 9.341 1.00 93.81 70 TYR A CA 1
ATOM 567 C C . TYR A 1 70 ? -8.896 -5.823 8.120 1.00 93.81 70 TYR A C 1
ATOM 569 O O . TYR A 1 70 ? -9.269 -6.666 7.315 1.00 93.81 70 TYR A O 1
ATOM 577 N N . ALA A 1 71 ? -7.747 -5.158 7.982 1.00 92.81 71 ALA A N 1
ATOM 578 C CA . ALA A 1 71 ? -6.877 -5.267 6.811 1.00 92.81 71 ALA A CA 1
ATOM 579 C C . ALA A 1 71 ? -5.668 -6.200 7.018 1.00 92.81 71 ALA A C 1
ATOM 581 O O . ALA A 1 71 ? -4.836 -6.329 6.127 1.00 92.81 71 ALA A O 1
ATOM 582 N N . GLY A 1 72 ? -5.504 -6.789 8.207 1.00 93.25 72 GLY A N 1
ATOM 583 C CA . GLY A 1 72 ? -4.401 -7.700 8.544 1.00 93.25 72 GLY A CA 1
ATOM 584 C C . GLY A 1 72 ? -3.032 -7.037 8.762 1.00 93.25 72 GLY A C 1
ATOM 585 O O . GLY A 1 72 ? -2.147 -7.651 9.351 1.00 93.25 72 GLY A O 1
ATOM 586 N N . ALA A 1 73 ? -2.856 -5.778 8.354 1.00 94.19 73 ALA A N 1
ATOM 587 C CA . ALA A 1 73 ? -1.592 -5.045 8.435 1.00 94.19 73 ALA A CA 1
ATOM 588 C C . ALA A 1 73 ? -1.789 -3.613 8.954 1.00 94.19 73 ALA A C 1
ATOM 590 O O . ALA A 1 73 ? -2.898 -3.076 8.966 1.00 94.19 73 ALA A O 1
ATOM 591 N N . THR A 1 74 ? -0.728 -2.950 9.427 1.00 95.12 74 THR A N 1
ATOM 592 C CA . THR A 1 74 ? -0.827 -1.514 9.763 1.00 95.12 74 THR A CA 1
ATOM 593 C C . THR A 1 74 ? -1.003 -0.684 8.489 1.00 95.12 74 THR A C 1
ATOM 595 O O . THR A 1 74 ? -0.550 -1.116 7.431 1.00 95.12 74 THR A O 1
ATOM 598 N N . PRO A 1 75 ? -1.568 0.539 8.547 1.00 95.19 75 PRO A N 1
ATOM 599 C CA . PRO A 1 75 ? -1.796 1.339 7.342 1.00 95.19 75 PRO A CA 1
ATOM 600 C C . PRO A 1 75 ? -0.555 1.533 6.462 1.00 95.19 75 PRO A C 1
ATOM 602 O O . PRO A 1 75 ? -0.629 1.481 5.240 1.00 95.19 75 PRO A O 1
ATOM 605 N N . LYS A 1 76 ? 0.614 1.726 7.088 1.00 94.00 76 LYS A N 1
ATOM 606 C CA . LYS A 1 76 ? 1.884 1.871 6.364 1.00 94.00 76 LYS A CA 1
ATOM 607 C C . LYS A 1 76 ? 2.337 0.563 5.713 1.00 94.00 76 LYS A C 1
ATOM 609 O O . LYS A 1 76 ? 2.842 0.607 4.597 1.00 94.00 76 LYS A O 1
ATOM 614 N N . GLN A 1 77 ? 2.193 -0.564 6.413 1.00 94.00 77 GLN A N 1
ATOM 615 C CA . GLN A 1 77 ? 2.541 -1.883 5.877 1.00 94.00 77 GLN A CA 1
ATOM 616 C C . GLN A 1 77 ? 1.622 -2.242 4.716 1.00 94.00 77 GLN A C 1
ATOM 618 O O . GLN A 1 77 ? 2.126 -2.510 3.638 1.00 94.00 77 GLN A O 1
ATOM 623 N N . PHE A 1 78 ? 0.312 -2.066 4.888 1.00 95.88 78 PHE A N 1
ATOM 624 C CA . PHE A 1 78 ? -0.693 -2.283 3.853 1.00 95.88 78 PHE A CA 1
ATOM 625 C C . PHE A 1 78 ? -0.344 -1.564 2.541 1.00 95.88 78 PHE A C 1
ATOM 627 O O . PHE A 1 78 ? -0.235 -2.194 1.492 1.00 95.88 78 PHE A O 1
ATOM 634 N N . ILE A 1 79 ? -0.077 -0.251 2.597 1.00 95.88 79 ILE A N 1
ATOM 635 C CA . ILE A 1 79 ? 0.320 0.524 1.409 1.00 95.88 79 ILE A CA 1
ATOM 636 C C . ILE A 1 79 ? 1.592 -0.058 0.781 1.00 95.88 79 ILE A C 1
ATOM 638 O O . ILE A 1 79 ? 1.663 -0.243 -0.433 1.00 95.88 79 ILE A O 1
ATOM 642 N N . LEU A 1 80 ? 2.609 -0.346 1.596 1.00 94.31 80 LEU A N 1
ATOM 643 C CA . LEU A 1 80 ? 3.894 -0.837 1.107 1.00 94.31 80 LEU A CA 1
ATOM 644 C C . LEU A 1 80 ? 3.781 -2.224 0.461 1.00 94.31 80 LEU A C 1
ATOM 646 O O . LEU A 1 80 ? 4.353 -2.447 -0.606 1.00 94.31 80 LEU A O 1
ATOM 650 N N . GLU A 1 81 ? 3.052 -3.139 1.091 1.00 94.62 81 GLU A N 1
ATOM 651 C CA . GLU A 1 81 ? 2.833 -4.507 0.626 1.00 94.62 81 GLU A CA 1
ATOM 652 C C . GLU A 1 81 ? 2.090 -4.507 -0.705 1.00 94.62 81 GLU A C 1
ATOM 654 O O . GLU A 1 81 ? 2.573 -5.083 -1.678 1.00 94.62 81 GLU A O 1
ATOM 659 N N . HIS A 1 82 ? 0.985 -3.768 -0.808 1.00 96.19 82 HIS A N 1
ATOM 660 C CA . HIS A 1 82 ? 0.209 -3.703 -2.043 1.00 96.19 82 HIS A CA 1
ATOM 661 C C . HIS A 1 82 ? 0.970 -3.038 -3.198 1.00 96.19 82 HIS A C 1
ATOM 663 O O . HIS A 1 82 ? 0.937 -3.536 -4.325 1.00 96.19 82 HIS A O 1
ATOM 669 N N . ARG A 1 83 ? 1.744 -1.975 -2.931 1.00 96.50 83 ARG A N 1
ATOM 670 C CA . ARG A 1 83 ? 2.650 -1.394 -3.939 1.00 96.50 83 ARG A CA 1
ATOM 671 C C . ARG A 1 83 ? 3.701 -2.397 -4.409 1.00 96.50 83 ARG A C 1
ATOM 673 O O . ARG A 1 83 ? 3.986 -2.477 -5.603 1.00 96.50 83 ARG A O 1
ATOM 680 N N . THR A 1 84 ? 4.266 -3.170 -3.485 1.00 95.00 84 THR A N 1
ATOM 681 C CA . THR A 1 84 ? 5.308 -4.162 -3.790 1.00 95.00 84 THR A CA 1
ATOM 682 C C . THR A 1 84 ? 4.743 -5.349 -4.568 1.00 95.00 84 THR A C 1
ATOM 684 O O . THR A 1 84 ? 5.358 -5.795 -5.534 1.00 95.00 84 THR A O 1
ATOM 687 N N . ASN A 1 85 ? 3.552 -5.827 -4.215 1.00 95.06 85 ASN A N 1
ATOM 688 C CA . ASN A 1 85 ? 2.861 -6.906 -4.921 1.00 95.06 85 ASN A CA 1
ATOM 689 C C . ASN A 1 85 ? 2.503 -6.497 -6.355 1.00 95.06 85 ASN A C 1
ATOM 691 O O . ASN A 1 85 ? 2.799 -7.229 -7.299 1.00 95.06 85 ASN A O 1
ATOM 695 N N . ALA A 1 86 ? 1.956 -5.292 -6.542 1.00 96.00 86 ALA A N 1
ATOM 696 C CA . ALA A 1 86 ? 1.687 -4.757 -7.874 1.00 96.00 86 ALA A CA 1
ATOM 697 C C . ALA A 1 86 ? 2.976 -4.596 -8.703 1.00 96.00 86 ALA A C 1
ATOM 699 O O . ALA A 1 86 ? 2.998 -4.928 -9.888 1.00 96.00 86 ALA A O 1
ATOM 700 N N . ALA A 1 87 ? 4.072 -4.137 -8.086 1.00 94.75 87 ALA A N 1
ATOM 701 C CA . ALA A 1 87 ? 5.365 -4.013 -8.757 1.00 94.75 87 ALA A CA 1
ATOM 702 C C . ALA A 1 87 ? 5.928 -5.367 -9.207 1.00 94.75 87 ALA A C 1
ATOM 704 O O . ALA A 1 87 ? 6.398 -5.475 -10.337 1.00 94.75 87 ALA A O 1
ATOM 705 N N . GLN A 1 88 ? 5.860 -6.394 -8.355 1.00 93.06 88 GLN A N 1
ATOM 706 C CA . GLN A 1 88 ? 6.273 -7.760 -8.695 1.00 93.06 88 GLN A CA 1
ATOM 707 C C . GLN A 1 88 ? 5.490 -8.296 -9.891 1.00 93.06 88 GLN A C 1
ATOM 709 O O . GLN A 1 88 ? 6.086 -8.807 -10.835 1.00 93.06 88 GLN A O 1
ATOM 714 N N . HIS A 1 89 ? 4.170 -8.108 -9.894 1.00 94.19 89 HIS A N 1
ATOM 715 C CA . HIS A 1 89 ? 3.336 -8.531 -11.012 1.00 94.19 89 HIS A CA 1
ATOM 716 C C . HIS A 1 89 ? 3.731 -7.826 -12.316 1.00 94.19 89 HIS A C 1
ATOM 718 O O . HIS A 1 89 ? 3.955 -8.473 -13.334 1.00 94.19 89 HIS A O 1
ATOM 724 N N . LEU A 1 90 ? 3.911 -6.501 -12.284 1.00 93.81 90 LEU A N 1
ATOM 725 C CA . LEU A 1 90 ? 4.337 -5.745 -13.464 1.00 93.81 90 LEU A CA 1
ATOM 726 C C . LEU A 1 90 ? 5.740 -6.129 -13.951 1.00 93.81 90 LEU A C 1
ATOM 728 O O . LEU A 1 90 ? 6.004 -6.023 -15.146 1.00 93.81 90 LEU A O 1
ATOM 732 N N . LEU A 1 91 ? 6.637 -6.565 -13.068 1.00 91.69 91 LEU A N 1
ATOM 733 C CA . LEU A 1 91 ? 7.967 -7.034 -13.464 1.00 91.69 91 LEU A CA 1
ATOM 734 C C . LEU A 1 91 ? 7.928 -8.352 -14.236 1.00 91.69 91 LEU A C 1
ATOM 736 O O . LEU A 1 91 ? 8.765 -8.554 -15.111 1.00 91.69 91 LEU A O 1
ATOM 740 N N . LEU A 1 92 ? 6.974 -9.224 -13.913 1.00 90.31 92 LEU A N 1
ATOM 741 C CA . LEU A 1 92 ? 6.802 -10.517 -14.572 1.00 90.31 92 LEU A CA 1
ATOM 742 C C . LEU A 1 92 ? 5.987 -10.387 -15.865 1.00 90.31 92 LEU A C 1
ATOM 744 O O . LEU A 1 92 ? 6.353 -10.955 -16.890 1.00 90.31 92 LEU A O 1
ATOM 748 N N . GLU A 1 93 ? 4.922 -9.586 -15.832 1.00 90.00 93 GLU A N 1
ATOM 749 C CA . GLU A 1 93 ? 3.895 -9.572 -16.880 1.00 90.00 93 GLU A CA 1
ATOM 750 C C . GLU A 1 93 ? 4.032 -8.410 -17.880 1.00 90.00 93 GLU A C 1
ATOM 752 O O . GLU A 1 93 ? 3.302 -8.340 -18.871 1.00 90.00 93 GLU A O 1
ATOM 757 N N . SER A 1 94 ? 4.951 -7.464 -17.654 1.00 91.12 94 SER A N 1
ATOM 758 C CA . SER A 1 94 ? 5.130 -6.299 -18.531 1.00 91.12 94 SER A CA 1
ATOM 759 C C . SER A 1 94 ? 6.553 -6.167 -19.072 1.00 91.12 94 SER A C 1
ATOM 761 O O . SER A 1 94 ? 7.505 -6.746 -18.564 1.00 91.12 94 SER A O 1
ATOM 763 N N . ARG A 1 95 ? 6.715 -5.352 -20.122 1.00 91.06 95 ARG A N 1
ATOM 764 C CA . ARG A 1 95 ? 8.031 -5.000 -20.694 1.00 91.06 95 ARG A CA 1
ATOM 765 C C . ARG A 1 95 ? 8.535 -3.641 -20.200 1.00 91.06 95 ARG A C 1
ATOM 767 O O . ARG A 1 95 ? 9.303 -2.976 -20.896 1.00 91.06 95 ARG A O 1
ATOM 774 N N . LEU A 1 96 ? 8.024 -3.178 -19.061 1.00 92.69 96 LEU A N 1
ATOM 775 C CA . LEU A 1 96 ? 8.378 -1.884 -18.494 1.00 92.69 96 LEU A CA 1
ATOM 776 C C . LEU A 1 96 ? 9.732 -1.945 -17.787 1.00 92.69 96 LEU A C 1
ATOM 778 O O . LEU A 1 96 ? 10.139 -2.972 -17.251 1.00 92.69 96 LEU A O 1
ATOM 782 N N . THR A 1 97 ? 10.431 -0.814 -17.757 1.00 92.94 97 THR A N 1
ATOM 783 C CA . THR A 1 97 ? 11.673 -0.703 -16.987 1.00 92.94 97 THR A CA 1
ATOM 784 C C . THR A 1 9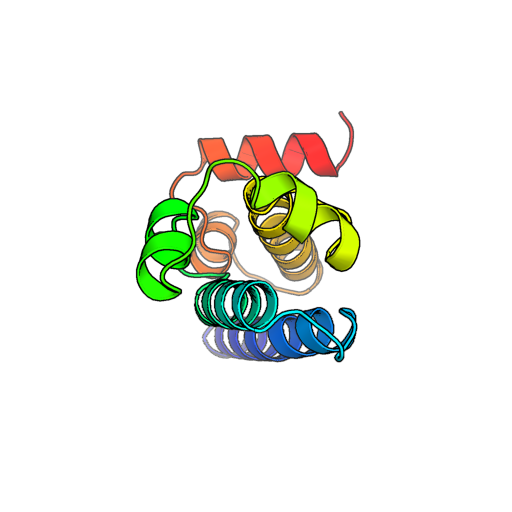7 ? 11.377 -0.609 -15.491 1.00 92.94 97 THR A C 1
ATOM 786 O O . THR A 1 97 ? 10.320 -0.126 -15.080 1.00 92.94 97 THR A O 1
ATOM 789 N N . ILE A 1 98 ? 12.355 -0.970 -14.654 1.00 91.25 98 ILE A N 1
ATOM 790 C CA . ILE A 1 98 ? 12.287 -0.797 -13.190 1.00 91.25 98 ILE A CA 1
ATOM 791 C C . ILE A 1 98 ? 11.894 0.642 -12.819 1.00 91.25 98 ILE A C 1
ATOM 793 O O . ILE A 1 98 ? 11.067 0.860 -11.937 1.00 91.25 98 ILE A O 1
ATOM 797 N N . ALA A 1 99 ? 12.442 1.634 -13.529 1.00 92.44 99 ALA A N 1
ATOM 798 C CA . ALA A 1 99 ? 12.127 3.040 -13.303 1.00 92.44 99 ALA A CA 1
ATOM 799 C C . ALA A 1 99 ? 10.652 3.368 -13.597 1.00 92.44 99 ALA A C 1
ATOM 801 O O . ALA A 1 99 ? 10.034 4.102 -12.827 1.00 92.44 99 ALA A O 1
ATOM 802 N N . GLN A 1 100 ? 10.083 2.813 -14.673 1.00 93.75 100 GLN A N 1
ATOM 803 C CA . GLN A 1 100 ? 8.667 2.981 -15.012 1.00 93.75 100 GLN A CA 1
ATOM 804 C C . GLN A 1 100 ? 7.758 2.288 -13.996 1.00 93.75 100 GLN A C 1
ATOM 806 O O . GLN A 1 100 ? 6.784 2.888 -13.552 1.00 93.75 100 GLN A O 1
ATOM 811 N N . ILE A 1 101 ? 8.094 1.061 -13.594 1.00 94.31 101 ILE A N 1
ATOM 812 C CA . ILE A 1 101 ? 7.312 0.291 -12.618 1.00 94.31 101 ILE A CA 1
ATOM 813 C C . ILE A 1 101 ? 7.314 0.993 -11.262 1.00 94.31 101 ILE A C 1
ATOM 815 O O . ILE A 1 101 ? 6.254 1.159 -10.665 1.00 94.31 101 ILE A O 1
ATOM 819 N N . ARG A 1 102 ? 8.469 1.495 -10.810 1.00 94.50 102 ARG A N 1
ATOM 820 C CA . ARG A 1 102 ? 8.587 2.302 -9.587 1.00 94.50 102 ARG A CA 1
ATOM 821 C C . ARG A 1 102 ? 7.618 3.487 -9.589 1.00 94.50 102 ARG A C 1
ATOM 823 O O . ARG A 1 102 ? 6.930 3.707 -8.598 1.00 94.50 102 ARG A O 1
ATOM 830 N N . ILE A 1 103 ? 7.579 4.240 -10.691 1.00 94.25 103 ILE A N 1
ATOM 831 C CA . ILE A 1 103 ? 6.701 5.410 -10.836 1.00 94.25 103 ILE A CA 1
ATOM 832 C C . ILE A 1 103 ? 5.234 4.970 -10.847 1.00 94.25 103 ILE A C 1
ATOM 834 O O . ILE A 1 103 ? 4.427 5.522 -10.113 1.00 94.25 103 ILE A O 1
ATOM 838 N N . LEU A 1 104 ? 4.895 3.945 -11.632 1.00 94.94 104 LEU A N 1
ATOM 839 C CA . LEU A 1 104 ? 3.525 3.437 -11.742 1.00 94.94 104 LEU A CA 1
ATOM 840 C C . LEU A 1 104 ? 2.976 2.844 -10.444 1.00 94.94 104 LEU A C 1
ATOM 842 O O . LEU A 1 104 ? 1.766 2.783 -10.282 1.00 94.94 104 LEU A O 1
ATOM 846 N N . THR A 1 105 ? 3.845 2.391 -9.544 1.00 95.31 105 THR A N 1
ATOM 847 C CA . THR A 1 105 ? 3.458 1.789 -8.262 1.00 95.31 105 THR A CA 1
ATOM 848 C C . THR A 1 105 ? 3.606 2.759 -7.088 1.00 95.31 105 THR A C 1
ATOM 850 O O . THR A 1 105 ? 3.526 2.345 -5.936 1.00 95.31 105 THR A O 1
ATOM 853 N N . GLY A 1 106 ? 3.796 4.057 -7.355 1.00 94.94 106 GLY A N 1
ATOM 854 C CA . GLY A 1 106 ? 3.778 5.113 -6.338 1.00 94.94 106 GLY A CA 1
ATOM 855 C C . GLY A 1 106 ? 5.016 5.170 -5.442 1.00 94.94 106 GLY A C 1
ATOM 856 O O . GLY A 1 106 ? 4.976 5.759 -4.365 1.00 94.94 106 GLY A O 1
ATOM 857 N N . PHE A 1 107 ? 6.140 4.555 -5.818 1.00 93.94 107 PHE A N 1
ATOM 858 C CA . PHE A 1 107 ? 7.368 4.675 -5.030 1.00 93.94 107 PHE A CA 1
ATOM 859 C C . PHE A 1 107 ? 8.095 5.979 -5.351 1.00 93.94 107 PHE A C 1
ATOM 861 O O . PHE A 1 107 ? 8.659 6.137 -6.434 1.00 93.94 107 PHE A O 1
ATOM 868 N N . SER A 1 108 ? 8.191 6.874 -4.370 1.00 89.00 108 SER A N 1
ATOM 869 C CA . SER A 1 108 ? 8.846 8.182 -4.517 1.00 89.00 108 SER A CA 1
ATOM 870 C C . SER A 1 108 ? 10.356 8.102 -4.780 1.00 89.00 108 SER A C 1
ATOM 872 O O . SER A 1 108 ? 10.916 8.974 -5.441 1.00 89.00 108 SER A O 1
ATOM 874 N N . SER A 1 109 ? 11.037 7.029 -4.353 1.00 89.69 109 SER A N 1
ATOM 875 C CA . SER A 1 109 ? 12.483 6.858 -4.561 1.00 89.69 109 SER A CA 1
ATOM 876 C C . SER A 1 109 ? 12.894 5.429 -4.916 1.00 89.69 109 SER A C 1
ATOM 878 O O . SER A 1 109 ? 12.239 4.453 -4.543 1.00 89.69 109 SER A O 1
ATOM 880 N N . HIS A 1 110 ? 14.028 5.304 -5.614 1.00 88.19 110 HIS A N 1
ATOM 881 C CA . HIS A 1 110 ? 14.625 4.008 -5.942 1.00 88.19 110 HIS A CA 1
ATOM 882 C C . HIS A 1 110 ? 15.029 3.233 -4.680 1.00 88.19 110 HIS A C 1
ATOM 884 O O . HIS A 1 110 ? 14.799 2.033 -4.598 1.00 88.19 110 HIS A O 1
ATOM 890 N N . SER A 1 111 ? 15.566 3.913 -3.662 1.00 89.38 111 SER A N 1
ATOM 891 C CA . SER A 1 111 ? 15.943 3.282 -2.391 1.00 89.38 111 SER A CA 1
ATOM 892 C C . SER A 1 111 ? 14.745 2.675 -1.659 1.00 89.38 111 SER A C 1
ATOM 894 O O . SER A 1 111 ? 14.848 1.558 -1.152 1.00 89.38 111 SER A O 1
ATOM 896 N N . ALA A 1 112 ? 13.602 3.373 -1.632 1.00 85.31 112 ALA A N 1
ATOM 897 C CA . ALA A 1 112 ? 12.370 2.847 -1.044 1.00 85.31 112 ALA A CA 1
ATOM 898 C C . ALA A 1 112 ? 11.876 1.609 -1.805 1.00 85.31 112 ALA A C 1
ATOM 900 O O . ALA A 1 112 ? 11.582 0.592 -1.181 1.00 85.31 112 ALA A O 1
ATOM 901 N N . PHE A 1 113 ? 11.874 1.676 -3.139 1.00 89.06 113 PHE A N 1
ATOM 902 C CA . PHE A 1 113 ? 11.520 0.552 -4.003 1.00 89.06 113 PHE A CA 1
ATOM 903 C C . PHE A 1 113 ? 12.424 -0.663 -3.769 1.00 89.06 113 PHE A C 1
ATOM 905 O O . PHE A 1 113 ? 11.940 -1.743 -3.452 1.00 89.06 113 PHE A O 1
ATOM 912 N N . SER A 1 114 ? 13.747 -0.490 -3.851 1.00 87.69 114 SER A N 1
ATOM 913 C CA . SER A 1 114 ? 14.698 -1.589 -3.663 1.00 87.69 114 SER A CA 1
ATOM 914 C C . SER A 1 114 ? 14.598 -2.213 -2.273 1.00 87.69 114 SER A C 1
ATOM 916 O O . SER A 1 114 ? 14.709 -3.429 -2.151 1.00 87.69 114 SER A O 1
ATOM 918 N N . LYS A 1 115 ? 14.391 -1.407 -1.223 1.00 86.44 115 LYS A N 1
ATOM 919 C CA . LYS A 1 115 ? 14.232 -1.918 0.144 1.00 86.44 115 LYS A CA 1
ATOM 920 C C . LYS A 1 115 ? 12.955 -2.743 0.283 1.00 86.44 115 LYS A C 1
ATOM 922 O O . LYS A 1 115 ? 13.002 -3.831 0.845 1.00 86.44 115 LYS A O 1
ATOM 927 N N . ALA A 1 116 ? 11.841 -2.237 -0.241 1.00 84.00 116 ALA A N 1
ATOM 928 C CA . ALA A 1 116 ? 10.561 -2.934 -0.209 1.00 84.00 116 ALA A CA 1
ATOM 929 C C . ALA A 1 116 ? 10.627 -4.262 -0.974 1.00 84.00 116 ALA A C 1
ATOM 931 O O . ALA A 1 116 ? 10.229 -5.298 -0.451 1.00 84.00 116 ALA A O 1
ATOM 932 N N . PHE A 1 117 ? 11.232 -4.238 -2.163 1.00 82.94 117 PHE A N 1
ATOM 933 C CA . PHE A 1 117 ? 11.383 -5.416 -3.005 1.00 82.94 117 PHE A CA 1
ATOM 934 C C . PHE A 1 117 ? 12.254 -6.491 -2.345 1.00 82.94 117 PHE A C 1
ATOM 936 O O . PHE A 1 117 ? 11.819 -7.628 -2.214 1.00 82.94 117 PHE A O 1
ATOM 943 N N . LYS A 1 118 ? 13.438 -6.121 -1.832 1.00 82.25 118 LYS A N 1
ATOM 944 C CA . LYS A 1 118 ? 14.329 -7.052 -1.114 1.00 82.25 118 LYS A CA 1
ATOM 945 C C . LYS A 1 118 ? 13.658 -7.693 0.099 1.00 82.25 118 LYS A C 1
ATOM 947 O O . LYS A 1 118 ? 13.845 -8.877 0.347 1.00 82.25 118 LYS A O 1
ATOM 952 N N . ASN A 1 119 ? 12.882 -6.914 0.851 1.00 78.62 119 ASN A N 1
ATOM 953 C CA . ASN A 1 119 ? 12.161 -7.425 2.014 1.00 78.62 119 ASN A CA 1
ATOM 954 C C . ASN A 1 119 ? 11.047 -8.409 1.625 1.00 78.62 119 ASN A C 1
ATOM 956 O O . ASN A 1 119 ? 10.735 -9.294 2.413 1.00 78.62 119 ASN A O 1
ATOM 960 N N . SER A 1 120 ? 10.449 -8.251 0.440 1.00 71.88 120 SER A N 1
ATOM 961 C CA . SER A 1 120 ? 9.356 -9.104 -0.033 1.00 71.88 120 SER A CA 1
ATOM 962 C C . SER A 1 120 ? 9.829 -10.398 -0.692 1.00 71.88 120 SER A C 1
ATOM 964 O O . SER A 1 120 ? 9.100 -11.382 -0.637 1.00 71.88 120 SER A O 1
ATOM 966 N N . THR A 1 121 ? 10.999 -10.417 -1.337 1.00 66.94 121 THR A N 1
ATOM 967 C CA . THR A 1 121 ? 11.475 -11.609 -2.063 1.00 66.94 121 THR A CA 1
ATOM 968 C C . THR A 1 121 ? 12.258 -12.592 -1.197 1.00 66.94 121 THR A C 1
ATOM 970 O O . THR A 1 121 ? 12.561 -13.680 -1.672 1.00 66.94 121 THR A O 1
ATOM 973 N N . GLY A 1 122 ? 12.581 -12.228 0.050 1.00 59.34 122 GLY A N 1
ATOM 974 C CA . GLY A 1 122 ? 13.557 -12.961 0.857 1.00 59.34 122 GLY A CA 1
ATOM 975 C C . GLY A 1 122 ? 14.961 -12.794 0.268 1.00 59.34 122 GLY A C 1
ATOM 976 O O . GLY A 1 122 ? 15.171 -12.954 -0.933 1.00 59.34 122 GLY A O 1
ATOM 977 N N . GLY A 1 123 ? 15.914 -12.371 1.094 1.00 43.59 123 GLY A N 1
ATOM 978 C CA . GLY A 1 123 ? 17.329 -12.358 0.716 1.00 43.59 123 GLY A CA 1
ATOM 979 C C . GLY A 1 123 ? 17.915 -13.758 0.741 1.00 43.59 123 GLY A C 1
ATOM 980 O O . GLY A 1 123 ? 17.511 -14.523 1.644 1.00 43.59 123 GLY A O 1
#